Protein AF-A0A7S3KAA7-F1 (afdb_monomer)

Mean predicted aligned error: 9.68 Å

Radius of gyration: 16.8 Å; Cα contacts (8 Å, |Δi|>4): 146; chains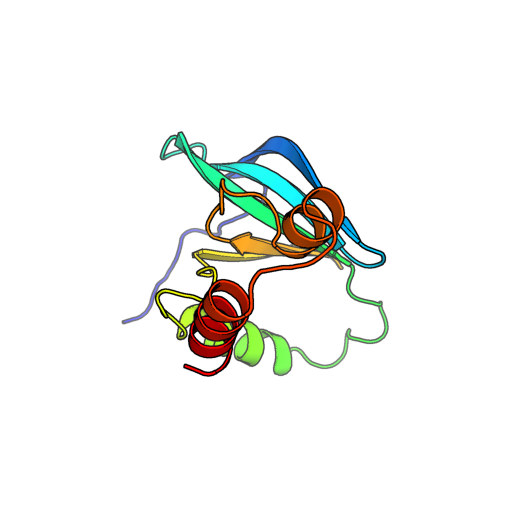: 1; bounding box: 40×35×44 Å

Foldseek 3Di:
DDPPDDPDDPVQKAFDAWDDDDPFWTWTWIAGNVPRDIWIKIKGFADPVPPPPPPVVVVVCVVQQPDDDPLDWHFDDWDDDDRIIITTTHDDPPRDPVVVCVVVVHDDPVVVVVVVVSVVD

Solvent-accessible surface area (backbone atoms only — not comparable to full-atom values): 7365 Å² total; per-residue (Å²): 136,86,80,84,65,76,89,72,52,72,89,49,44,48,80,75,46,80,76,46,75,59,98,64,34,41,29,26,37,25,28,30,70,93,73,69,48,69,28,28,36,38,41,31,67,56,64,81,86,65,78,80,55,77,65,57,58,56,50,56,56,53,54,46,65,66,53,81,49,101,80,47,81,37,51,78,49,74,44,72,56,95,58,34,41,39,38,34,28,56,59,74,88,86,71,56,70,66,64,49,34,64,74,62,75,50,70,59,68,70,57,48,52,52,55,50,48,58,73,75,108

Organism: Euplotes crassus (NCBI:txid5936)

Secondary structure (DSSP, 8-state):
---------GGGEEEEEEEEE-SSEEEEEEEETTT--EEEEEEEEPPGGGTT-HHHHHHHHHHHHH--BTTB--EEEEEEETTEEEEEE---TT--HHHHHHHHTS--HHHHHHHHHHHH-

pLDDT: mean 78.6, std 17.6, range [26.69, 97.25]

Nearest PDB structures (foldseek):
  5hu3-assembly1_A  TM=8.612E-01  e=1.112E-06  Drosophila melanogaster
  5h9b-assembly1_A  TM=8.208E-01  e=1.644E-06  Drosophila melanogaster
  7p1l-assembly2_B  TM=7.638E-01  e=2.873E-06  Homo sapiens
  8txy-assembly1_A  TM=7.482E-01  e=1.644E-06  Homo sapiens
  8txy-assembly2_B  TM=7.415E-01  e=2.298E-06  Homo sapiens

Structure (mmCIF, N/CA/C/O backbone):
data_AF-A0A7S3KAA7-F1
#
_entry.id   AF-A0A7S3KAA7-F1
#
loop_
_atom_site.group_PDB
_atom_site.id
_atom_site.type_symbol
_atom_site.label_atom_id
_atom_site.label_alt_id
_atom_site.label_comp_id
_atom_site.label_asym_id
_atom_site.label_entity_id
_atom_site.label_seq_id
_atom_site.pdbx_PDB_ins_code
_atom_site.Cartn_x
_atom_site.Cartn_y
_atom_site.Cartn_z
_atom_site.occupancy
_atom_site.B_iso_or_equiv
_atom_site.auth_seq_id
_atom_site.auth_comp_id
_atom_site.auth_asym_id
_atom_site.auth_atom_id
_atom_site.pdbx_PDB_model_num
ATOM 1 N N . MET A 1 1 ? 5.079 -24.676 -10.318 1.00 30.42 1 MET A N 1
ATOM 2 C CA . MET A 1 1 ? 4.330 -23.837 -11.277 1.00 30.42 1 MET A CA 1
ATOM 3 C C . MET A 1 1 ? 5.108 -22.556 -11.490 1.00 30.42 1 MET A C 1
ATOM 5 O O . MET A 1 1 ? 5.097 -21.682 -10.632 1.00 30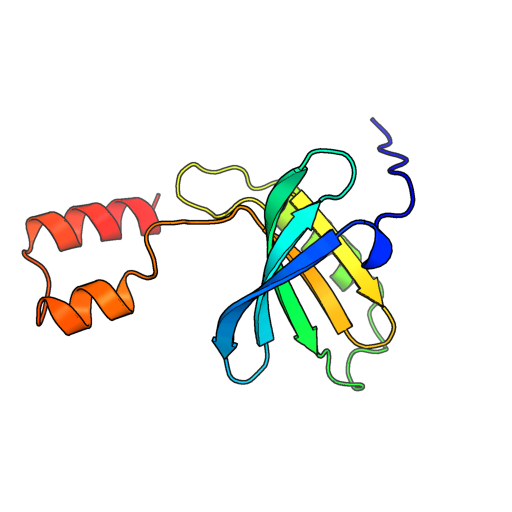.42 1 MET A O 1
ATOM 9 N N . SER A 1 2 ? 5.878 -22.521 -12.571 1.00 26.69 2 SER A N 1
ATOM 10 C CA . SER A 1 2 ? 6.723 -21.394 -12.953 1.00 26.69 2 SER A CA 1
ATOM 11 C C . SER A 1 2 ? 5.829 -20.263 -13.447 1.00 26.69 2 SER A C 1
ATOM 13 O O . SER A 1 2 ? 5.144 -20.414 -14.453 1.00 26.69 2 SER A O 1
ATOM 15 N N . ILE A 1 3 ? 5.772 -19.162 -12.700 1.00 41.78 3 ILE A N 1
ATOM 16 C CA . ILE A 1 3 ? 5.063 -17.958 -13.129 1.00 41.78 3 ILE A CA 1
ATOM 17 C C . ILE A 1 3 ? 6.065 -17.129 -13.931 1.00 41.78 3 ILE A C 1
ATOM 19 O O . ILE A 1 3 ? 6.738 -16.252 -13.387 1.00 41.78 3 ILE A O 1
ATOM 23 N N . ASP A 1 4 ? 6.177 -17.431 -15.223 1.00 37.94 4 ASP A N 1
ATOM 24 C CA . ASP A 1 4 ? 6.713 -16.494 -16.210 1.00 37.94 4 ASP A CA 1
ATOM 25 C C . ASP A 1 4 ? 5.706 -15.346 -16.352 1.00 37.94 4 ASP A C 1
ATOM 27 O O . ASP A 1 4 ? 4.859 -15.311 -17.241 1.00 37.94 4 ASP A O 1
ATOM 31 N N . ASN A 1 5 ? 5.732 -14.426 -15.387 1.00 50.09 5 ASN A N 1
ATOM 32 C CA . ASN A 1 5 ? 4.919 -13.221 -15.437 1.00 50.09 5 ASN A CA 1
ATOM 33 C C . ASN A 1 5 ? 5.500 -12.322 -16.545 1.00 50.09 5 ASN A C 1
ATOM 35 O O . ASN A 1 5 ? 6.715 -12.080 -16.520 1.00 50.09 5 ASN A O 1
ATOM 39 N N . PRO A 1 6 ? 4.702 -11.769 -17.479 1.00 53.56 6 PRO A N 1
ATOM 40 C CA . PRO A 1 6 ? 5.186 -10.692 -18.343 1.00 53.56 6 PRO A CA 1
ATOM 41 C C . PRO A 1 6 ? 5.847 -9.622 -17.464 1.00 53.56 6 PRO A C 1
ATOM 43 O O . PRO A 1 6 ? 5.353 -9.353 -16.367 1.00 53.56 6 PRO A O 1
ATOM 46 N N . LYS A 1 7 ? 6.995 -9.068 -17.893 1.00 72.31 7 LYS A N 1
ATOM 47 C CA . LYS A 1 7 ? 7.803 -8.103 -17.116 1.00 72.31 7 LYS A CA 1
ATOM 48 C C . LYS A 1 7 ? 6.932 -6.929 -16.634 1.00 72.31 7 LYS A C 1
ATOM 50 O O . LYS A 1 7 ? 6.806 -5.921 -17.324 1.00 72.31 7 LYS A O 1
ATOM 55 N N . ILE A 1 8 ? 6.339 -7.061 -15.447 1.00 83.50 8 ILE A N 1
ATOM 56 C CA . ILE A 1 8 ? 5.514 -6.026 -14.831 1.00 83.50 8 ILE A CA 1
ATOM 57 C C . ILE A 1 8 ? 6.417 -4.864 -14.423 1.00 83.50 8 ILE A C 1
ATOM 59 O O . ILE A 1 8 ? 7.501 -5.059 -13.868 1.00 83.50 8 ILE A O 1
ATOM 63 N N . SER A 1 9 ? 5.994 -3.651 -14.747 1.00 87.88 9 SER A N 1
ATOM 64 C CA . SER A 1 9 ? 6.768 -2.428 -14.562 1.00 87.88 9 SER A CA 1
ATOM 65 C C . SER A 1 9 ? 5.846 -1.252 -14.260 1.00 87.88 9 SER A C 1
ATOM 67 O O . SER A 1 9 ? 4.623 -1.374 -14.319 1.00 87.88 9 SER A O 1
ATOM 69 N N . LEU A 1 10 ? 6.430 -0.079 -14.005 1.00 89.75 10 LEU A N 1
ATOM 70 C CA . LEU A 1 10 ? 5.679 1.166 -13.826 1.00 89.75 10 LEU A CA 1
ATOM 71 C C . LEU A 1 10 ? 4.697 1.463 -14.964 1.00 89.75 10 LEU A C 1
ATOM 73 O O . LEU A 1 10 ? 3.640 2.024 -14.710 1.00 89.75 10 LEU A O 1
ATOM 77 N N . ARG A 1 11 ? 5.019 1.066 -16.200 1.00 92.50 11 ARG A N 1
ATOM 78 C CA . ARG A 1 11 ? 4.181 1.337 -17.379 1.00 92.50 11 ARG A CA 1
ATOM 79 C C . ARG A 1 11 ? 2.828 0.631 -17.333 1.00 92.50 11 ARG A C 1
ATOM 81 O O . ARG A 1 11 ? 1.922 1.026 -18.049 1.00 92.50 11 ARG A O 1
ATOM 88 N N . ASN A 1 12 ? 2.691 -0.404 -16.507 1.00 93.69 12 ASN A N 1
ATOM 89 C CA . ASN A 1 12 ? 1.434 -1.125 -16.340 1.00 93.69 12 ASN A CA 1
ATOM 90 C C . ASN A 1 12 ? 0.468 -0.428 -15.369 1.00 93.69 12 ASN A C 1
ATOM 92 O O . ASN A 1 12 ? -0.637 -0.929 -15.173 1.00 93.69 12 ASN A O 1
ATOM 96 N N . PHE A 1 13 ? 0.878 0.677 -14.734 1.00 95.56 13 PHE A N 1
ATOM 97 C CA . PHE A 1 13 ? 0.115 1.329 -13.676 1.00 95.56 13 PHE A CA 1
ATOM 98 C C . PHE A 1 13 ? -0.010 2.837 -13.904 1.00 95.56 13 PHE A C 1
ATOM 100 O O . PHE A 1 13 ? 0.983 3.567 -13.910 1.00 95.56 13 PHE A O 1
ATOM 107 N N . ARG A 1 14 ? -1.251 3.323 -13.972 1.00 97.25 14 ARG A N 1
ATOM 108 C CA . ARG A 1 14 ? -1.578 4.747 -13.988 1.00 97.25 14 ARG A CA 1
ATOM 109 C C . ARG A 1 14 ? -1.614 5.297 -12.576 1.00 97.25 14 ARG A C 1
ATOM 111 O O . ARG A 1 14 ? -2.387 4.839 -11.738 1.00 97.25 14 ARG A O 1
ATOM 118 N N . LYS A 1 15 ? -0.811 6.316 -12.296 1.00 96.19 15 LYS A N 1
ATOM 119 C CA . LYS A 1 15 ? -0.795 6.990 -10.994 1.00 96.19 15 LYS A CA 1
ATOM 120 C C . LYS A 1 15 ? -1.961 7.975 -10.884 1.00 96.19 15 LYS A C 1
ATOM 122 O O . LYS A 1 15 ? -2.068 8.866 -11.718 1.00 96.19 15 LYS A O 1
ATOM 127 N N . LYS A 1 16 ? -2.806 7.836 -9.856 1.00 96.06 16 LYS A N 1
ATOM 128 C CA . LYS A 1 16 ? -4.009 8.671 -9.659 1.00 96.06 16 LYS A CA 1
ATOM 129 C C . LYS A 1 16 ? -3.821 9.713 -8.563 1.00 96.06 16 LYS A C 1
ATOM 131 O O . LYS A 1 16 ? -4.046 10.891 -8.800 1.00 96.06 16 LYS A O 1
ATOM 136 N N . ALA A 1 17 ? -3.378 9.298 -7.377 1.00 95.31 17 ALA A N 1
ATOM 137 C CA . ALA A 1 17 ? -3.227 10.202 -6.236 1.00 95.31 17 ALA A CA 1
ATOM 138 C C . ALA A 1 17 ? -2.111 9.753 -5.287 1.00 95.31 17 ALA A C 1
ATOM 140 O O . ALA A 1 17 ? -1.745 8.580 -5.251 1.00 95.31 17 ALA A O 1
ATOM 141 N N . LYS A 1 18 ? -1.570 10.680 -4.491 1.00 94.69 18 LYS A N 1
ATOM 142 C CA . LYS A 1 18 ? -0.715 10.358 -3.338 1.00 94.69 18 LYS A CA 1
ATOM 143 C C . LYS A 1 18 ? -1.616 10.107 -2.130 1.00 94.69 18 LYS A C 1
ATOM 145 O O . LYS A 1 18 ? -2.391 10.986 -1.781 1.00 94.69 18 LYS A O 1
ATOM 150 N N . ILE A 1 19 ? -1.503 8.931 -1.514 1.00 92.19 19 ILE A N 1
ATOM 151 C CA . ILE A 1 19 ? -2.363 8.509 -0.390 1.00 92.19 19 ILE A CA 1
ATOM 152 C C . ILE A 1 19 ? -1.595 8.323 0.921 1.00 92.19 19 ILE A C 1
ATOM 154 O O . ILE A 1 19 ? -2.200 8.224 1.978 1.00 92.19 19 ILE A O 1
ATOM 158 N N . GLY A 1 20 ? -0.261 8.311 0.874 1.00 87.56 20 GLY A N 1
ATOM 159 C CA . GLY A 1 20 ? 0.559 8.260 2.078 1.00 87.56 20 GLY A CA 1
ATOM 160 C C . GLY A 1 20 ? 1.985 8.730 1.832 1.00 87.56 20 GLY A C 1
ATOM 161 O O . GLY A 1 20 ? 2.523 8.612 0.729 1.00 87.56 20 GLY A O 1
ATOM 162 N N . SER A 1 21 ? 2.625 9.259 2.868 1.00 88.38 21 SER A N 1
ATOM 163 C CA . SER A 1 21 ? 4.064 9.526 2.876 1.00 88.38 21 SER A CA 1
ATOM 164 C C . SER A 1 21 ? 4.650 9.252 4.245 1.00 88.38 21 SER A C 1
ATOM 166 O O . SER A 1 21 ? 4.118 9.723 5.242 1.00 88.38 21 SER A O 1
ATOM 168 N N . GLY A 1 22 ? 5.771 8.540 4.262 1.00 79.31 22 GLY A N 1
ATOM 169 C CA . GLY A 1 22 ? 6.658 8.424 5.410 1.00 79.31 22 GLY A CA 1
ATOM 170 C C . GLY A 1 22 ? 8.070 8.881 5.046 1.00 79.31 22 GLY A C 1
ATOM 171 O O . GLY A 1 22 ? 8.340 9.280 3.913 1.00 79.31 22 GLY A O 1
ATOM 172 N N . THR A 1 23 ? 8.992 8.773 5.997 1.00 77.25 23 THR A N 1
ATOM 173 C CA . THR A 1 23 ? 10.380 9.247 5.860 1.00 77.25 23 THR A CA 1
ATOM 174 C C . THR A 1 23 ? 11.141 8.575 4.712 1.00 77.25 23 THR A C 1
ATOM 176 O O . THR A 1 23 ? 11.931 9.209 4.022 1.00 77.25 23 THR A O 1
ATOM 179 N N . THR A 1 24 ? 10.893 7.284 4.482 1.00 78.00 24 THR A N 1
ATOM 180 C CA . THR A 1 24 ? 11.642 6.453 3.519 1.00 78.00 24 THR A CA 1
ATOM 181 C C . THR A 1 24 ? 10.788 5.938 2.362 1.00 78.00 24 THR A C 1
ATOM 183 O O . THR A 1 24 ? 11.302 5.290 1.445 1.00 78.00 24 THR A O 1
ATOM 186 N N . SER A 1 25 ? 9.479 6.205 2.391 1.00 85.62 25 SER A N 1
ATOM 187 C CA . SER A 1 25 ? 8.542 5.663 1.414 1.00 85.62 25 SER A CA 1
ATOM 188 C C . SER A 1 25 ? 7.394 6.612 1.104 1.00 85.62 25 SER A C 1
ATOM 190 O O . SER A 1 25 ? 6.971 7.410 1.936 1.00 85.62 25 SER A O 1
ATOM 192 N N . THR A 1 26 ? 6.874 6.529 -0.115 1.00 92.94 26 THR A N 1
ATOM 193 C CA . THR A 1 26 ? 5.658 7.239 -0.525 1.00 92.94 26 THR A CA 1
ATOM 194 C C . THR A 1 26 ? 4.675 6.248 -1.121 1.00 92.94 26 THR A C 1
ATOM 196 O O . THR A 1 26 ? 5.079 5.371 -1.879 1.00 92.94 26 THR A O 1
ATOM 199 N N . VAL A 1 27 ? 3.395 6.389 -0.784 1.00 93.88 27 VAL A N 1
ATOM 200 C CA . VAL A 1 27 ? 2.323 5.508 -1.245 1.00 93.88 27 VAL A CA 1
ATOM 201 C C . VAL A 1 27 ? 1.397 6.273 -2.181 1.00 93.88 27 VAL A C 1
ATOM 203 O O . VAL A 1 27 ? 0.944 7.379 -1.871 1.00 93.88 27 VAL A O 1
ATOM 206 N N . TYR A 1 28 ? 1.109 5.671 -3.330 1.00 95.75 28 TYR A N 1
ATOM 207 C CA . TYR A 1 28 ? 0.229 6.226 -4.349 1.00 95.75 28 TYR A CA 1
ATOM 208 C C . TYR A 1 28 ? -0.935 5.287 -4.641 1.00 95.75 28 TYR A C 1
ATOM 210 O O . TYR A 1 28 ? -0.741 4.082 -4.752 1.00 95.75 28 TYR A O 1
ATOM 218 N N . LEU A 1 29 ? -2.124 5.850 -4.830 1.00 96.00 29 LEU A N 1
ATOM 219 C CA . LEU A 1 29 ? -3.220 5.167 -5.499 1.00 96.00 29 LEU A CA 1
ATOM 220 C C . LEU A 1 29 ? -2.859 5.032 -6.977 1.00 96.00 29 LEU A C 1
ATOM 222 O O . LEU A 1 29 ? -2.590 6.036 -7.650 1.00 96.00 29 LEU A O 1
ATOM 226 N N . VAL A 1 30 ? -2.860 3.802 -7.473 1.00 97.25 30 VAL A N 1
ATOM 227 C CA . VAL A 1 30 ? -2.595 3.492 -8.877 1.00 97.25 30 VAL A CA 1
ATOM 228 C C . VAL A 1 30 ? -3.680 2.587 -9.436 1.00 97.25 30 VAL A C 1
ATOM 230 O O . VAL A 1 30 ? -4.305 1.838 -8.695 1.00 97.25 30 VAL A O 1
ATOM 233 N N . GLU A 1 31 ? -3.884 2.632 -10.741 1.00 96.88 31 GLU A N 1
ATOM 234 C CA . GLU A 1 31 ? -4.800 1.756 -11.465 1.00 96.88 31 GLU A CA 1
ATOM 235 C C . GLU A 1 31 ? -4.010 0.937 -12.477 1.00 96.88 31 GLU A C 1
ATOM 237 O O . GLU A 1 31 ? -3.166 1.481 -13.187 1.00 96.88 31 GLU A O 1
ATOM 242 N N . LYS A 1 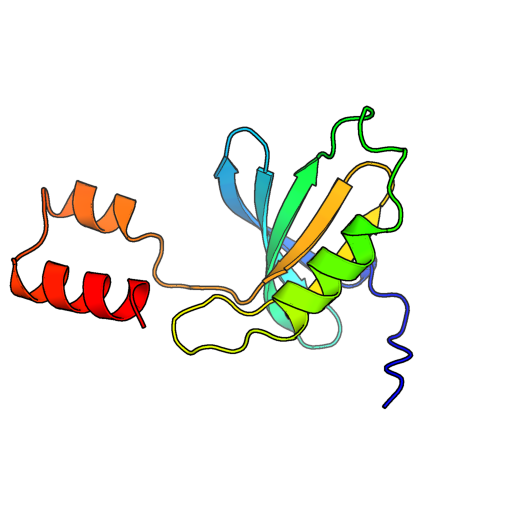32 ? -4.232 -0.375 -12.519 1.00 95.88 32 LYS A N 1
ATOM 243 C CA . LYS A 1 32 ? -3.551 -1.250 -13.471 1.00 95.88 32 LYS A CA 1
ATOM 244 C C . LYS A 1 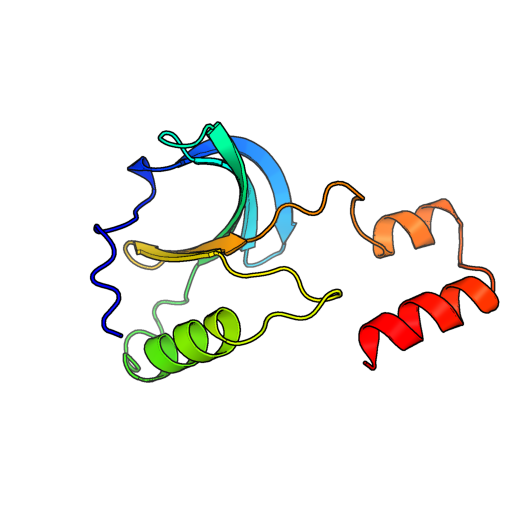32 ? -4.243 -1.152 -14.833 1.00 95.88 32 LYS A C 1
ATOM 246 O O . LYS A 1 32 ? -5.425 -1.464 -14.934 1.00 95.88 32 LYS A O 1
ATOM 251 N N . GLU A 1 33 ? -3.507 -0.732 -15.858 1.00 95.00 33 GLU A N 1
ATOM 252 C CA . GLU A 1 33 ? -4.060 -0.297 -17.157 1.00 95.00 33 GLU A CA 1
ATOM 253 C C . GLU A 1 33 ? -4.904 -1.369 -17.866 1.00 95.00 33 GLU A C 1
ATOM 255 O O . GLU A 1 33 ? -5.919 -1.059 -18.475 1.00 95.00 33 GLU A O 1
ATOM 260 N N . ASP A 1 34 ? -4.520 -2.641 -17.767 1.00 93.38 34 ASP A N 1
ATOM 261 C CA . ASP A 1 34 ? -5.191 -3.748 -18.463 1.00 93.38 34 ASP A CA 1
ATOM 262 C C . ASP A 1 34 ? -6.465 -4.261 -17.769 1.00 93.38 34 ASP A C 1
ATOM 264 O O . ASP A 1 34 ? -7.288 -4.917 -18.396 1.00 93.38 34 ASP A O 1
ATOM 268 N N . THR A 1 35 ? -6.623 -3.995 -16.471 1.00 93.88 35 THR A N 1
ATOM 269 C CA . THR A 1 35 ? -7.719 -4.534 -15.644 1.00 93.88 35 THR A CA 1
ATOM 270 C C . THR A 1 35 ? -8.598 -3.442 -15.048 1.00 93.88 35 THR A C 1
ATOM 272 O O . THR A 1 35 ? -9.648 -3.752 -14.494 1.00 93.88 35 THR A O 1
ATOM 275 N N . GLY A 1 36 ? -8.161 -2.180 -15.077 1.00 94.25 36 GLY A N 1
ATOM 276 C CA . GLY A 1 36 ? -8.829 -1.063 -14.403 1.00 94.25 36 GLY A CA 1
ATOM 277 C C . GLY A 1 36 ? -8.842 -1.174 -12.872 1.00 94.25 36 GLY A C 1
ATOM 278 O O . GLY A 1 36 ? -9.486 -0.374 -12.193 1.00 94.25 36 GLY A O 1
ATOM 279 N N . LYS A 1 37 ? -8.152 -2.166 -12.289 1.00 95.06 37 LYS A N 1
ATOM 280 C CA . LYS A 1 37 ? -8.175 -2.409 -10.843 1.00 95.06 37 LYS A CA 1
ATOM 281 C C . LYS A 1 37 ? -7.269 -1.419 -10.112 1.00 95.06 37 LYS A C 1
ATOM 283 O O . LYS A 1 37 ? -6.113 -1.225 -10.491 1.00 95.06 37 LYS A O 1
ATOM 288 N N . ASN A 1 38 ? -7.793 -0.823 -9.041 1.00 96.31 38 ASN A N 1
ATOM 289 C CA . ASN A 1 38 ? -7.043 0.084 -8.175 1.00 96.31 38 ASN A CA 1
ATOM 290 C C . ASN A 1 38 ? -6.180 -0.684 -7.155 1.00 96.31 38 ASN A C 1
ATOM 292 O O . ASN A 1 38 ? -6.600 -1.707 -6.613 1.00 96.31 38 ASN A O 1
ATOM 296 N N . TYR A 1 39 ? -4.996 -0.146 -6.867 1.00 95.31 39 TYR A N 1
ATOM 297 C CA . TYR A 1 39 ? -3.998 -0.676 -5.937 1.00 95.31 39 TYR A CA 1
ATOM 298 C C . TYR A 1 39 ? -3.294 0.452 -5.173 1.00 95.31 39 TYR A C 1
ATOM 300 O O . TYR A 1 39 ? -3.309 1.614 -5.591 1.00 95.31 39 TYR A O 1
ATOM 308 N N . ALA A 1 40 ? -2.602 0.095 -4.090 1.00 94.94 40 ALA A N 1
ATOM 309 C CA . ALA A 1 40 ? -1.647 0.966 -3.416 1.00 94.94 40 ALA A CA 1
ATOM 310 C C . ALA A 1 40 ? -0.216 0.645 -3.885 1.00 94.94 40 ALA A C 1
ATOM 312 O O . ALA A 1 40 ? 0.304 -0.443 -3.657 1.00 94.94 40 ALA A O 1
ATOM 313 N N . MET A 1 41 ? 0.451 1.599 -4.533 1.00 94.81 41 MET A N 1
ATOM 314 C CA . MET A 1 41 ? 1.858 1.498 -4.919 1.00 94.81 41 MET A CA 1
ATOM 315 C C . MET A 1 41 ? 2.738 2.155 -3.858 1.00 94.81 41 MET A C 1
ATOM 317 O O . MET A 1 41 ? 2.808 3.385 -3.779 1.00 94.81 41 MET A O 1
ATOM 321 N N . LYS A 1 42 ? 3.452 1.346 -3.075 1.00 92.81 42 LYS A N 1
ATOM 322 C CA . LYS A 1 42 ? 4.475 1.820 -2.139 1.00 92.81 42 LYS A CA 1
ATOM 323 C C . LYS A 1 42 ? 5.823 1.906 -2.852 1.00 92.81 42 LYS A C 1
ATOM 325 O O . LYS A 1 42 ? 6.335 0.913 -3.361 1.00 92.81 42 LYS A O 1
ATOM 330 N N . VAL A 1 43 ? 6.385 3.109 -2.876 1.00 92.31 43 VAL A N 1
ATOM 331 C CA . VAL A 1 43 ? 7.654 3.455 -3.522 1.00 92.31 43 VAL A CA 1
ATOM 332 C C . VAL A 1 43 ? 8.698 3.683 -2.436 1.00 92.31 43 VAL A C 1
ATOM 334 O O . VAL A 1 43 ? 8.549 4.602 -1.629 1.00 92.31 43 VAL A O 1
ATOM 337 N N . MET A 1 44 ? 9.742 2.856 -2.401 1.00 87.00 44 MET A N 1
ATOM 338 C CA . MET A 1 44 ? 10.776 2.871 -1.360 1.00 87.00 44 MET A CA 1
ATOM 339 C C . MET A 1 44 ? 12.156 3.036 -1.992 1.00 87.00 44 MET A C 1
ATOM 341 O O . MET A 1 44 ? 12.517 2.291 -2.902 1.00 87.00 44 MET A O 1
ATOM 345 N N . ARG A 1 45 ? 12.948 3.998 -1.512 1.00 82.31 45 ARG A N 1
ATOM 346 C CA . ARG A 1 45 ? 14.341 4.155 -1.959 1.00 82.31 45 ARG A CA 1
ATOM 347 C C . ARG A 1 45 ? 15.228 3.199 -1.164 1.00 82.31 45 ARG A C 1
ATOM 349 O O . ARG A 1 45 ? 15.257 3.281 0.062 1.00 82.31 45 ARG A O 1
ATOM 356 N N . ARG A 1 46 ? 15.977 2.323 -1.837 1.00 71.44 46 ARG A N 1
ATOM 357 C CA . ARG A 1 46 ? 17.070 1.579 -1.197 1.00 71.44 46 ARG A CA 1
ATOM 358 C C . ARG A 1 46 ? 18.314 2.463 -1.137 1.00 71.44 46 ARG A C 1
ATOM 360 O O . ARG A 1 46 ? 18.670 3.129 -2.106 1.00 71.44 46 ARG A O 1
ATOM 367 N N . SER A 1 47 ? 18.990 2.452 0.009 1.00 59.31 47 SER A N 1
ATOM 368 C CA . SER A 1 47 ? 20.314 3.063 0.149 1.00 59.31 47 SER A CA 1
ATOM 369 C C . SER A 1 47 ? 21.321 2.344 -0.759 1.00 59.31 47 SER A C 1
ATOM 371 O O . SER A 1 47 ? 21.320 1.114 -0.837 1.00 59.31 47 SER A O 1
ATOM 373 N N . MET A 1 48 ? 22.217 3.100 -1.408 1.00 55.19 48 MET A N 1
ATOM 374 C CA . MET A 1 48 ? 23.289 2.571 -2.271 1.00 55.19 48 MET A CA 1
ATOM 375 C C . MET A 1 48 ? 24.191 1.537 -1.573 1.00 55.19 48 MET A C 1
ATOM 377 O O . MET A 1 48 ? 24.842 0.743 -2.250 1.00 55.19 48 MET A O 1
ATOM 381 N N . LYS A 1 49 ? 24.201 1.506 -0.232 1.00 50.91 49 LYS A N 1
ATOM 382 C CA . LYS A 1 49 ? 24.959 0.536 0.574 1.00 50.91 49 LYS A CA 1
ATOM 383 C C . LYS A 1 49 ? 24.461 -0.913 0.432 1.00 50.91 49 LYS A C 1
ATOM 385 O O . LYS A 1 49 ? 25.220 -1.826 0.719 1.00 50.91 49 LYS A O 1
ATOM 390 N N . TYR A 1 50 ? 23.244 -1.136 -0.073 1.00 50.66 50 TYR A N 1
ATOM 391 C CA . TYR A 1 50 ? 22.648 -2.471 -0.250 1.00 50.66 50 TYR A CA 1
ATOM 392 C C . TYR A 1 50 ? 22.880 -3.084 -1.644 1.00 50.66 50 TYR A C 1
ATOM 394 O O . TYR A 1 50 ? 22.135 -3.963 -2.070 1.00 50.66 50 TYR A O 1
ATOM 402 N N . LYS A 1 51 ? 23.904 -2.632 -2.385 1.00 47.75 51 LYS A N 1
ATOM 403 C CA . LYS A 1 51 ? 24.271 -3.208 -3.694 1.00 47.75 51 LYS A CA 1
ATOM 404 C C . LYS A 1 51 ? 24.793 -4.654 -3.626 1.00 47.75 51 LYS A C 1
ATOM 406 O O . LYS A 1 51 ? 24.970 -5.249 -4.683 1.00 47.75 51 LYS A O 1
ATOM 411 N N . LYS A 1 52 ? 25.068 -5.207 -2.436 1.00 43.62 52 LYS A N 1
ATOM 412 C CA . LYS A 1 52 ? 25.814 -6.469 -2.309 1.00 43.62 52 LYS A CA 1
ATOM 413 C C . LYS A 1 52 ? 24.974 -7.748 -2.214 1.00 43.62 52 LYS A C 1
ATOM 415 O O . LYS A 1 52 ? 25.483 -8.781 -2.624 1.00 43.62 52 LYS A O 1
ATOM 420 N N . ASP A 1 53 ? 23.698 -7.691 -1.834 1.00 44.75 53 ASP A N 1
ATOM 421 C CA . ASP A 1 53 ? 22.914 -8.916 -1.614 1.00 44.75 53 ASP A CA 1
ATOM 422 C C . ASP A 1 53 ? 21.717 -9.023 -2.561 1.00 44.75 53 ASP A C 1
ATOM 424 O O . ASP A 1 53 ? 20.575 -8.666 -2.269 1.00 44.75 53 ASP A O 1
ATOM 428 N N . THR A 1 54 ? 21.984 -9.585 -3.739 1.00 49.81 54 THR A N 1
ATOM 429 C CA . THR A 1 54 ? 20.948 -10.128 -4.636 1.00 49.81 54 THR A CA 1
ATOM 430 C C . THR A 1 54 ? 20.186 -11.302 -4.001 1.00 49.81 54 THR A C 1
ATOM 432 O O . THR A 1 54 ? 19.134 -11.699 -4.509 1.00 49.81 54 THR A O 1
ATOM 435 N N . HIS A 1 55 ? 20.686 -11.837 -2.882 1.00 45.72 55 HIS A N 1
ATOM 436 C CA . HIS A 1 55 ? 20.100 -12.948 -2.141 1.00 45.72 55 HIS A CA 1
ATOM 437 C C . HIS A 1 55 ? 18.847 -12.536 -1.343 1.00 45.72 55 HIS A C 1
ATOM 439 O O . HIS A 1 55 ? 17.815 -13.198 -1.449 1.00 45.72 55 HIS A O 1
ATOM 445 N N . ASP A 1 56 ? 18.863 -11.376 -0.676 1.00 49.72 56 ASP A N 1
ATOM 446 C CA . ASP A 1 56 ? 17.753 -10.916 0.180 1.00 49.72 56 ASP A CA 1
ATOM 447 C C . ASP A 1 56 ? 16.477 -10.550 -0.595 1.00 49.72 56 ASP A C 1
ATOM 449 O O . ASP A 1 56 ? 15.359 -10.686 -0.098 1.00 49.72 56 ASP A O 1
ATOM 453 N N . ILE A 1 57 ? 16.619 -10.113 -1.850 1.00 49.12 57 ILE A N 1
ATOM 454 C CA . ILE A 1 57 ? 15.494 -9.657 -2.689 1.00 49.12 57 ILE A CA 1
ATOM 455 C C . ILE A 1 57 ? 14.583 -10.825 -3.084 1.00 49.12 57 ILE A C 1
ATOM 457 O O . ILE A 1 57 ? 13.365 -10.660 -3.207 1.00 49.12 57 ILE A O 1
ATOM 461 N N . LYS A 1 58 ? 15.158 -12.017 -3.283 1.00 50.78 58 LYS A N 1
ATOM 462 C CA . LYS A 1 58 ? 14.372 -13.231 -3.526 1.00 50.78 58 LYS A CA 1
ATOM 463 C C . LYS A 1 58 ? 13.601 -13.615 -2.268 1.00 50.78 58 LYS A C 1
ATOM 465 O O . LYS A 1 58 ? 12.429 -13.950 -2.383 1.00 50.78 58 LYS A O 1
ATOM 470 N N . SER A 1 59 ? 14.210 -13.483 -1.094 1.00 45.69 59 SER A N 1
ATOM 471 C CA . SER A 1 59 ? 13.577 -13.783 0.192 1.00 45.69 59 SER A CA 1
ATOM 472 C C . SER A 1 59 ? 12.392 -12.856 0.478 1.00 45.69 59 SER A C 1
ATOM 474 O O . SER A 1 59 ? 11.304 -13.347 0.749 1.00 45.69 59 SER A O 1
ATOM 476 N N . GLU A 1 60 ? 12.530 -11.538 0.307 1.00 48.53 60 GLU A N 1
ATOM 477 C CA . GLU A 1 60 ? 11.440 -10.576 0.559 1.00 48.53 60 GLU A CA 1
ATOM 478 C C . GLU A 1 60 ? 10.264 -10.748 -0.432 1.00 48.53 60 GLU A C 1
ATOM 480 O O . GLU A 1 60 ? 9.098 -10.754 -0.026 1.00 48.53 60 GLU A O 1
ATOM 485 N N . ARG A 1 61 ? 10.556 -11.006 -1.722 1.00 51.94 61 ARG A N 1
ATOM 486 C CA . ARG A 1 61 ? 9.543 -11.377 -2.737 1.00 51.94 61 ARG A CA 1
ATOM 487 C C . ARG A 1 61 ? 8.834 -12.695 -2.410 1.00 51.94 61 ARG A C 1
ATOM 489 O O . ARG A 1 61 ? 7.642 -12.823 -2.678 1.00 51.94 61 ARG A O 1
ATOM 496 N N . VAL A 1 62 ? 9.557 -13.673 -1.865 1.00 51.28 62 VAL A N 1
ATOM 497 C CA . VAL A 1 62 ? 9.018 -14.992 -1.498 1.00 51.28 62 VAL A CA 1
ATOM 498 C C . VAL A 1 62 ? 8.193 -14.926 -0.212 1.00 51.28 62 VAL A C 1
ATOM 500 O O . VAL A 1 62 ? 7.176 -15.609 -0.130 1.00 51.28 62 VAL A O 1
ATOM 503 N N . ILE A 1 63 ? 8.585 -14.102 0.763 1.00 52.00 63 ILE A N 1
ATOM 504 C CA . ILE A 1 63 ? 7.894 -13.965 2.052 1.00 52.00 63 ILE A CA 1
ATOM 505 C C . ILE A 1 63 ? 6.554 -13.243 1.868 1.00 52.00 63 ILE A C 1
ATOM 507 O O . ILE A 1 63 ? 5.514 -13.786 2.236 1.00 52.00 63 ILE A O 1
ATOM 511 N N . LEU A 1 64 ? 6.540 -12.071 1.223 1.00 53.56 64 LEU A N 1
ATOM 512 C CA . LEU A 1 64 ? 5.300 -11.305 1.033 1.00 53.56 64 LEU A CA 1
ATOM 513 C C . LEU A 1 64 ? 4.363 -11.920 -0.017 1.00 53.56 64 LEU A C 1
ATOM 515 O O . LEU A 1 64 ? 3.154 -11.740 0.064 1.00 53.56 64 LEU A O 1
ATOM 519 N N . GLY A 1 65 ? 4.895 -12.667 -0.990 1.00 56.69 65 GLY A N 1
ATOM 520 C CA . GLY A 1 65 ? 4.075 -13.364 -1.987 1.00 56.69 65 GLY A CA 1
ATOM 521 C C . GLY A 1 65 ? 3.346 -14.604 -1.450 1.00 56.69 65 GLY A C 1
ATOM 522 O O . GLY A 1 65 ? 2.401 -15.070 -2.087 1.00 56.69 65 GLY A O 1
ATOM 523 N N . LYS A 1 66 ? 3.779 -15.151 -0.304 1.00 55.94 66 LYS A N 1
ATOM 524 C CA . LYS A 1 66 ? 3.215 -16.370 0.304 1.00 55.94 66 LYS A CA 1
ATOM 525 C C . LYS A 1 66 ? 2.271 -16.101 1.477 1.00 55.94 66 LYS A C 1
ATOM 527 O O . LYS A 1 66 ? 1.511 -16.997 1.831 1.00 55.94 66 LYS A O 1
ATOM 532 N N . MET A 1 67 ? 2.291 -14.902 2.060 1.00 60.97 67 MET A N 1
ATOM 533 C CA . MET A 1 67 ? 1.376 -14.539 3.142 1.00 60.97 67 MET A CA 1
ATOM 534 C C . MET A 1 67 ? 0.069 -13.984 2.577 1.00 60.97 67 MET A C 1
ATOM 536 O O . MET A 1 67 ? 0.008 -12.849 2.112 1.00 60.97 67 MET A O 1
ATOM 540 N N . ARG A 1 68 ? -0.981 -14.807 2.615 1.00 63.09 68 ARG A N 1
ATOM 541 C CA . ARG A 1 68 ? -2.370 -14.370 2.444 1.00 63.09 68 ARG A CA 1
ATOM 542 C C . ARG A 1 68 ? -3.081 -14.591 3.766 1.00 63.09 68 ARG A C 1
ATOM 544 O O . ARG A 1 68 ? -3.319 -15.735 4.139 1.00 63.09 68 ARG A O 1
ATOM 551 N N . TYR A 1 69 ? -3.389 -13.505 4.457 1.00 73.44 69 TYR A N 1
ATOM 552 C CA . TYR A 1 69 ? -4.117 -13.538 5.717 1.00 73.44 69 TYR A CA 1
ATOM 553 C C . TYR A 1 69 ? -5.153 -12.411 5.719 1.00 73.44 69 TYR A C 1
ATOM 555 O O . TYR A 1 69 ? -4.835 -11.339 5.204 1.00 73.44 69 TYR A O 1
ATOM 563 N N . PRO A 1 70 ? -6.373 -12.620 6.251 1.00 73.81 70 PRO A N 1
ATOM 564 C CA . PRO A 1 70 ? -7.463 -11.643 6.169 1.00 73.81 70 PRO A CA 1
ATOM 565 C C . PRO A 1 70 ? -7.115 -10.255 6.728 1.00 73.81 70 PRO A C 1
ATOM 567 O O . PRO A 1 70 ? -7.675 -9.269 6.261 1.00 73.81 70 PRO A O 1
ATOM 570 N N . PHE A 1 71 ? -6.165 -10.165 7.663 1.00 77.00 71 PHE A N 1
ATOM 571 C CA . PHE A 1 71 ? -5.769 -8.908 8.313 1.00 77.00 71 PHE A CA 1
ATOM 572 C C . PHE A 1 71 ? -4.431 -8.337 7.814 1.00 77.00 71 PHE A C 1
ATOM 574 O O . PHE A 1 71 ? -3.940 -7.336 8.334 1.00 77.00 71 PHE A O 1
ATOM 581 N N . VAL A 1 72 ? -3.831 -8.943 6.782 1.00 78.69 72 VAL A N 1
ATOM 582 C CA . VAL A 1 72 ? -2.555 -8.500 6.203 1.00 78.69 72 VAL A CA 1
ATOM 583 C C . VAL A 1 72 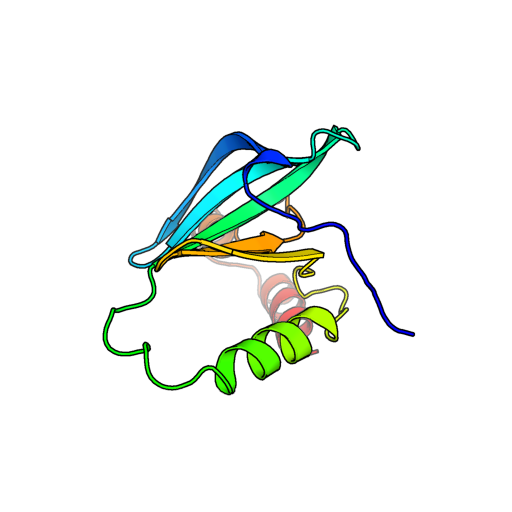? -2.770 -8.065 4.759 1.00 78.69 72 VAL A C 1
ATOM 585 O O . VAL A 1 72 ? -3.192 -8.852 3.914 1.00 78.69 72 VAL A O 1
ATOM 588 N N . VAL A 1 73 ? -2.423 -6.810 4.456 1.00 83.06 73 VAL A N 1
ATOM 589 C CA . VAL A 1 73 ? -2.494 -6.274 3.088 1.00 83.06 73 VAL A CA 1
ATOM 590 C C . VAL A 1 73 ? -1.685 -7.137 2.121 1.00 83.06 73 VAL A C 1
ATOM 592 O O . VAL A 1 73 ? -0.468 -7.294 2.254 1.00 83.06 73 VAL A O 1
ATOM 595 N N . SER A 1 74 ? -2.367 -7.686 1.117 1.00 83.94 74 SER A N 1
ATOM 596 C CA . SER A 1 74 ? -1.755 -8.638 0.193 1.00 83.94 74 SER A CA 1
ATOM 597 C C . SER A 1 74 ? -0.814 -7.949 -0.801 1.00 83.94 74 SER A C 1
ATOM 599 O O . SER A 1 74 ? -1.165 -6.943 -1.427 1.00 83.94 74 SER A O 1
ATOM 601 N N . LEU A 1 75 ? 0.376 -8.525 -1.009 1.00 86.00 75 LEU A N 1
ATOM 602 C CA . LEU A 1 75 ? 1.285 -8.124 -2.085 1.00 86.00 75 LEU A CA 1
ATOM 603 C C . LEU A 1 75 ? 0.870 -8.796 -3.400 1.00 86.00 75 LEU A C 1
ATOM 605 O O . LEU A 1 75 ? 0.963 -10.012 -3.547 1.00 86.00 75 LEU A O 1
ATOM 609 N N . HIS A 1 76 ? 0.466 -7.997 -4.386 1.00 86.38 76 HIS A N 1
ATOM 610 C CA . HIS A 1 76 ? 0.104 -8.493 -5.716 1.00 86.38 76 HIS A CA 1
ATOM 611 C C . HIS A 1 76 ? 1.298 -8.550 -6.666 1.00 86.38 76 HIS A C 1
ATOM 613 O O . HIS A 1 76 ? 1.474 -9.527 -7.391 1.00 86.38 76 HIS A O 1
ATOM 619 N N . TYR A 1 77 ? 2.116 -7.496 -6.677 1.00 85.94 77 TYR A N 1
ATOM 620 C CA . TYR A 1 77 ? 3.277 -7.398 -7.558 1.00 85.94 77 TYR A CA 1
ATOM 621 C C . TYR A 1 77 ? 4.416 -6.674 -6.850 1.00 85.94 77 TYR A C 1
ATOM 623 O O . TYR A 1 77 ? 4.192 -5.746 -6.081 1.00 85.94 77 TYR A O 1
ATOM 631 N N . ALA A 1 78 ? 5.652 -7.049 -7.159 1.00 83.94 78 ALA A N 1
ATOM 632 C CA . ALA A 1 78 ? 6.832 -6.327 -6.704 1.00 83.94 78 ALA A CA 1
ATOM 633 C C . ALA A 1 78 ? 7.838 -6.232 -7.841 1.00 83.94 78 ALA A C 1
ATOM 635 O O . ALA A 1 78 ? 8.163 -7.242 -8.471 1.00 83.94 78 ALA A O 1
ATOM 636 N N . PHE A 1 79 ? 8.369 -5.043 -8.089 1.00 84.50 79 PHE A N 1
ATOM 637 C CA . PHE A 1 79 ? 9.408 -4.820 -9.088 1.00 84.50 79 PHE A CA 1
ATOM 638 C C . PHE A 1 79 ? 10.347 -3.701 -8.650 1.00 84.50 79 PHE A C 1
ATOM 640 O O . PHE A 1 79 ? 10.033 -2.900 -7.773 1.00 84.50 79 PHE A O 1
ATOM 647 N N . GLN A 1 80 ? 11.531 -3.678 -9.247 1.00 80.69 80 GLN A N 1
ATOM 648 C CA . GLN A 1 80 ? 12.565 -2.700 -8.950 1.00 80.69 80 GLN A CA 1
ATOM 649 C C . GLN A 1 80 ? 12.961 -1.994 -10.240 1.00 80.69 80 GLN A C 1
ATOM 651 O O . GLN A 1 80 ? 13.054 -2.625 -11.294 1.00 80.69 80 GLN A O 1
ATOM 656 N N . GLN A 1 81 ? 13.220 -0.698 -10.125 1.00 79.62 81 GLN A N 1
ATOM 657 C CA . GLN A 1 81 ? 13.865 0.093 -11.159 1.00 79.62 81 GLN A CA 1
ATOM 658 C C . GLN A 1 81 ? 14.949 0.939 -10.491 1.00 79.62 81 GLN A C 1
ATOM 660 O O . GLN A 1 81 ? 14.683 1.638 -9.512 1.00 79.62 81 GLN A O 1
ATOM 665 N N . ASP A 1 82 ? 16.184 0.816 -10.977 1.00 83.44 82 ASP A N 1
ATOM 666 C CA . ASP A 1 82 ? 17.373 1.444 -10.394 1.00 83.44 82 ASP A CA 1
ATOM 667 C C . ASP A 1 82 ? 17.514 1.144 -8.887 1.00 83.44 82 ASP A C 1
ATOM 669 O O . ASP A 1 82 ? 17.640 -0.015 -8.483 1.00 83.44 82 ASP A O 1
ATOM 673 N N . TYR A 1 83 ? 17.462 2.177 -8.042 1.00 80.88 83 TYR A N 1
ATOM 674 C CA . TYR A 1 83 ? 17.555 2.093 -6.578 1.00 80.88 83 TYR A CA 1
ATOM 675 C C . TYR A 1 83 ? 16.191 2.184 -5.880 1.00 80.88 83 TYR A C 1
ATOM 677 O O . TYR A 1 83 ? 16.121 2.469 -4.682 1.00 80.88 83 TYR A O 1
ATOM 685 N N . ILE A 1 84 ? 15.096 1.987 -6.618 1.00 83.25 84 ILE A N 1
ATOM 686 C CA . ILE A 1 84 ? 13.732 2.159 -6.119 1.00 83.25 84 ILE A CA 1
ATOM 687 C C . ILE A 1 84 ? 12.979 0.832 -6.195 1.00 83.25 84 ILE A C 1
ATOM 689 O O . ILE A 1 84 ? 12.865 0.218 -7.257 1.00 83.25 84 ILE A O 1
ATOM 693 N N . LEU A 1 85 ? 12.444 0.408 -5.053 1.00 84.81 85 LEU A N 1
ATOM 694 C CA . LEU A 1 85 ? 11.553 -0.738 -4.933 1.00 84.81 85 LEU A CA 1
ATOM 695 C C . LEU A 1 85 ? 10.098 -0.267 -5.012 1.00 84.81 85 LEU A C 1
ATOM 697 O O . LEU A 1 85 ? 9.702 0.680 -4.327 1.00 84.81 85 LEU A O 1
ATOM 701 N N . TYR A 1 86 ? 9.311 -0.958 -5.830 1.00 88.38 86 TYR A N 1
ATOM 702 C CA . TYR A 1 86 ? 7.888 -0.726 -6.023 1.00 88.38 86 TYR A CA 1
ATOM 703 C C . TYR A 1 86 ? 7.120 -1.961 -5.567 1.00 88.38 86 TYR A C 1
ATOM 705 O O . TYR A 1 86 ? 7.293 -3.051 -6.117 1.00 88.38 86 TYR A O 1
ATOM 713 N N . LEU A 1 87 ? 6.264 -1.778 -4.567 1.00 88.56 87 LEU A N 1
ATOM 714 C CA . LEU A 1 87 ? 5.365 -2.807 -4.056 1.00 88.56 87 LEU A CA 1
ATOM 715 C C . LEU A 1 87 ? 3.934 -2.425 -4.422 1.00 88.56 87 LEU A C 1
ATOM 717 O O . LEU A 1 87 ? 3.480 -1.335 -4.074 1.00 88.56 87 LEU A O 1
ATOM 721 N N . ILE A 1 88 ? 3.243 -3.309 -5.134 1.00 91.56 88 ILE A N 1
ATOM 722 C CA . ILE A 1 88 ? 1.835 -3.166 -5.495 1.00 91.56 88 ILE A CA 1
ATOM 723 C C . ILE A 1 88 ? 1.023 -3.982 -4.504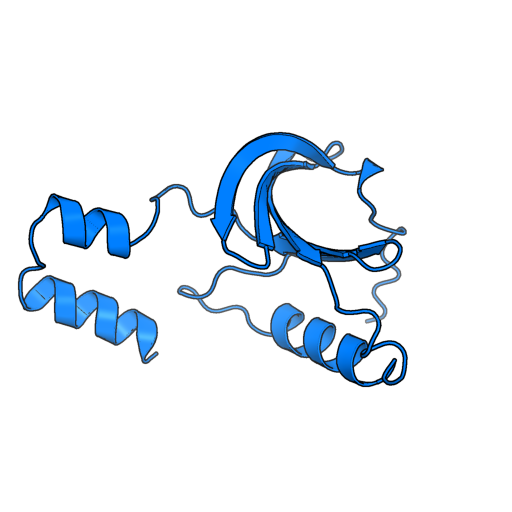 1.00 91.56 88 ILE A C 1
ATOM 725 O O . ILE A 1 88 ? 1.004 -5.213 -4.554 1.00 91.56 88 ILE A O 1
ATOM 729 N N . LEU A 1 89 ? 0.391 -3.266 -3.591 1.00 91.12 89 LEU A N 1
ATOM 730 C CA . LEU A 1 89 ? -0.375 -3.797 -2.482 1.00 91.12 89 LEU A CA 1
ATOM 731 C C . LEU A 1 89 ? -1.866 -3.653 -2.772 1.00 91.12 89 LEU A C 1
ATOM 733 O O . LEU A 1 89 ? -2.296 -2.781 -3.536 1.00 91.12 89 LEU A O 1
ATOM 737 N N . GLU A 1 90 ? -2.653 -4.502 -2.130 1.00 90.25 90 GLU A N 1
ATOM 738 C CA . GLU A 1 90 ? -4.084 -4.285 -1.983 1.00 90.25 90 GLU A CA 1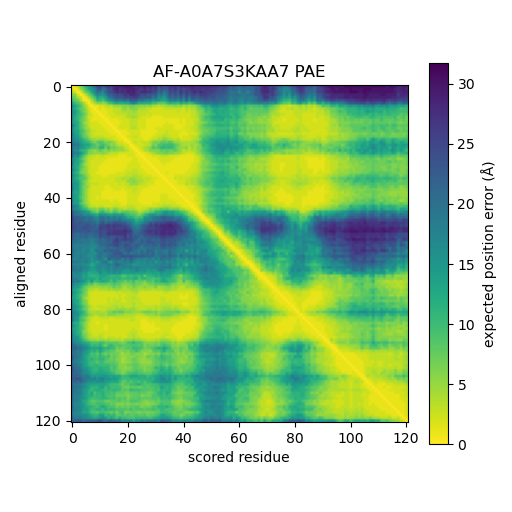
ATOM 739 C C . GLU A 1 90 ? -4.379 -2.878 -1.433 1.00 90.25 90 GLU A C 1
ATOM 741 O O . GLU A 1 90 ? -3.659 -2.354 -0.578 1.00 90.25 90 GLU A O 1
ATOM 746 N N . LEU A 1 91 ? -5.423 -2.239 -1.963 1.00 90.56 91 LEU A N 1
ATOM 747 C CA . LEU A 1 91 ? -5.852 -0.918 -1.520 1.00 90.56 91 LEU A CA 1
ATOM 748 C C . LEU A 1 91 ? -6.841 -1.047 -0.354 1.00 90.56 91 LEU A C 1
ATOM 750 O O . LEU A 1 91 ? -7.984 -1.447 -0.557 1.00 90.56 91 LEU A O 1
ATOM 754 N N . ALA A 1 92 ? -6.425 -0.637 0.843 1.00 87.31 92 ALA A N 1
ATOM 755 C CA . ALA A 1 92 ? -7.308 -0.517 2.001 1.00 87.31 92 ALA A CA 1
ATOM 756 C C . ALA A 1 92 ? -8.016 0.852 2.005 1.00 87.31 92 ALA A C 1
ATOM 758 O O . ALA A 1 92 ? -7.394 1.885 2.252 1.00 87.31 92 ALA A O 1
ATOM 759 N N . ASN A 1 93 ? -9.325 0.872 1.732 1.00 80.81 93 ASN A N 1
ATOM 760 C CA . ASN A 1 93 ? -10.105 2.114 1.591 1.00 80.81 93 ASN A CA 1
ATOM 761 C C . ASN A 1 93 ? -10.500 2.781 2.929 1.00 80.81 93 ASN A C 1
ATOM 763 O O . ASN A 1 93 ? -11.014 3.895 2.916 1.00 80.81 93 ASN A O 1
ATOM 767 N N . GLY A 1 94 ? -10.274 2.124 4.073 1.00 80.81 94 GLY A N 1
ATOM 768 C CA . GLY A 1 94 ? -10.728 2.590 5.394 1.00 80.81 94 GLY A CA 1
ATOM 769 C C . GLY A 1 94 ? -9.875 3.685 6.050 1.00 80.81 94 GLY A C 1
ATOM 770 O O . GLY A 1 94 ? -10.244 4.187 7.109 1.00 80.81 94 GLY A O 1
ATOM 771 N N . GLY A 1 95 ? -8.749 4.069 5.443 1.00 80.00 95 GLY A N 1
ATOM 772 C CA . GLY A 1 95 ? -7.739 4.906 6.099 1.00 80.00 95 GLY A CA 1
ATOM 773 C C . GLY A 1 95 ? -6.886 4.104 7.088 1.00 80.00 95 GLY A C 1
ATOM 774 O O . GLY A 1 95 ? -6.808 2.881 6.993 1.00 80.00 95 GLY A O 1
ATOM 775 N N . ASP A 1 96 ? -6.213 4.787 8.013 1.00 83.25 96 ASP A N 1
ATOM 776 C CA . ASP A 1 96 ? -5.352 4.161 9.021 1.00 83.25 96 ASP A CA 1
ATOM 777 C C . ASP A 1 96 ? -5.917 4.274 10.447 1.00 83.25 96 ASP A C 1
ATOM 779 O O . ASP A 1 96 ? -6.539 5.269 10.831 1.00 83.25 96 ASP A O 1
ATOM 783 N N . LEU A 1 97 ? -5.658 3.233 11.247 1.00 84.25 97 LEU A N 1
ATOM 784 C CA . LEU A 1 97 ? -6.131 3.113 12.628 1.00 84.25 97 LEU A CA 1
ATOM 785 C C . LEU A 1 97 ? -5.604 4.241 13.529 1.00 84.25 97 LEU A C 1
ATOM 787 O O . LEU A 1 97 ? -6.308 4.692 14.427 1.00 84.25 97 LEU A O 1
ATOM 791 N N . PHE A 1 98 ? -4.395 4.746 13.270 1.00 82.88 98 PHE A N 1
ATOM 792 C CA . PHE A 1 98 ? -3.812 5.845 14.040 1.00 82.88 98 PHE A CA 1
ATOM 793 C C . PHE A 1 98 ? -4.634 7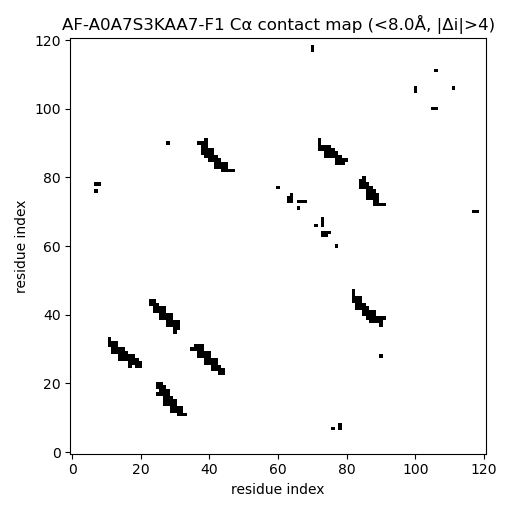.133 13.903 1.00 82.88 98 PHE A C 1
ATOM 795 O O . PHE A 1 98 ? -4.988 7.756 14.904 1.00 82.88 98 PHE A O 1
ATOM 802 N N . ASN A 1 99 ? -5.007 7.503 12.677 1.00 82.44 99 ASN A N 1
ATOM 803 C CA . ASN A 1 99 ? -5.898 8.631 12.427 1.00 82.44 99 ASN A CA 1
ATOM 804 C C . ASN A 1 99 ? -7.284 8.427 13.044 1.00 82.44 99 ASN A C 1
ATOM 806 O O . ASN A 1 99 ? -7.887 9.396 13.507 1.00 82.44 99 ASN A O 1
ATOM 810 N N . HIS A 1 100 ? -7.788 7.192 13.075 1.00 85.62 100 HIS A N 1
ATOM 811 C CA . HIS A 1 100 ? -9.039 6.885 13.761 1.00 85.62 100 HIS A CA 1
ATOM 812 C C . HIS A 1 100 ? -8.922 7.139 15.274 1.00 85.62 100 HIS A C 1
ATOM 814 O O . HIS A 1 100 ? -9.692 7.938 15.802 1.00 85.62 100 HIS A O 1
ATOM 820 N N . ILE A 1 101 ? -7.893 6.588 15.931 1.00 86.88 101 ILE A N 1
ATOM 821 C CA . ILE A 1 101 ? -7.615 6.783 17.367 1.00 86.88 101 ILE A CA 1
ATOM 822 C C . ILE A 1 101 ? -7.447 8.267 17.715 1.00 86.88 101 ILE A C 1
ATOM 824 O O . ILE A 1 101 ? -7.984 8.732 18.722 1.00 86.88 101 ILE A O 1
ATOM 828 N N . GLN A 1 102 ? -6.719 9.028 16.890 1.00 86.94 102 GLN A N 1
ATOM 829 C CA . GLN A 1 102 ? -6.533 10.463 17.114 1.00 86.94 102 GLN A CA 1
ATOM 830 C C . GLN A 1 102 ? -7.856 11.234 17.062 1.00 86.94 102 GLN A C 1
ATOM 832 O O . GLN A 1 102 ? -8.088 12.109 17.895 1.00 86.94 102 GLN A O 1
ATOM 837 N N . LYS A 1 103 ? -8.737 10.906 16.109 1.00 85.75 103 LYS A N 1
ATOM 838 C CA . LYS A 1 103 ? -10.052 11.552 15.983 1.00 85.75 103 LYS A CA 1
ATOM 839 C C . LYS A 1 103 ? -10.976 11.203 17.147 1.00 85.75 103 LYS A C 1
ATOM 841 O O . LYS A 1 103 ? -11.701 12.075 17.617 1.00 85.75 103 LYS A O 1
ATOM 846 N N . THR A 1 104 ? -10.947 9.957 17.611 1.00 86.94 104 THR A N 1
ATOM 847 C CA . THR A 1 104 ? -11.810 9.476 18.699 1.00 86.94 104 THR A CA 1
ATOM 848 C C . THR A 1 104 ? -11.243 9.753 20.094 1.00 86.94 104 THR A C 1
ATOM 850 O O . THR A 1 104 ? -11.948 9.547 21.076 1.00 86.94 104 THR A O 1
ATOM 853 N N . LYS A 1 105 ? -10.004 10.265 20.195 1.00 86.00 105 LYS A N 1
ATOM 854 C CA . LYS A 1 105 ? -9.258 10.491 21.451 1.00 86.00 105 LYS A CA 1
ATOM 855 C C . LYS A 1 105 ? -9.098 9.220 22.294 1.00 86.00 105 LYS A C 1
ATOM 857 O O . LYS A 1 105 ? -9.178 9.259 23.519 1.00 86.00 105 LYS A O 1
ATOM 862 N N . GLY A 1 106 ? -8.844 8.103 21.622 1.00 85.31 106 GLY A N 1
ATOM 863 C CA . GLY A 1 106 ? -8.795 6.776 22.231 1.00 85.31 106 GLY A CA 1
ATOM 864 C C . GLY A 1 106 ? -9.896 5.866 21.702 1.00 85.31 106 GLY A C 1
ATOM 865 O O . GLY A 1 106 ? -10.789 6.295 20.972 1.00 85.31 106 GLY A O 1
ATOM 866 N N . LEU A 1 107 ? -9.801 4.586 22.034 1.00 87.50 107 LEU A N 1
ATOM 867 C CA . LEU A 1 107 ? -10.771 3.575 21.639 1.00 87.50 107 LEU A CA 1
ATOM 868 C C . LEU A 1 107 ? -11.403 2.958 22.887 1.00 87.50 107 LEU A C 1
ATOM 870 O O . LEU A 1 107 ? -10.702 2.768 23.884 1.00 87.50 107 LEU A O 1
ATOM 874 N N . PRO A 1 108 ? -12.703 2.625 22.839 1.00 92.25 108 PRO A N 1
ATOM 875 C CA . PRO A 1 108 ? -13.316 1.768 23.842 1.00 92.25 108 PRO A CA 1
ATOM 876 C C . PRO A 1 108 ? -12.542 0.456 23.976 1.00 92.25 108 PRO A C 1
ATOM 878 O O . PRO A 1 108 ? -12.013 -0.061 22.988 1.00 92.25 108 PRO A O 1
ATOM 881 N N . GLU A 1 109 ? -12.511 -0.104 25.183 1.00 91.88 109 GLU A N 1
ATOM 882 C CA . GLU A 1 109 ? -11.763 -1.329 25.479 1.00 91.88 109 GLU A CA 1
ATOM 883 C C . GLU A 1 109 ? -12.131 -2.485 24.534 1.00 91.88 109 GLU A C 1
ATOM 885 O O . GLU A 1 109 ? -11.249 -3.190 24.048 1.00 91.88 109 GLU A O 1
ATOM 890 N N . ASP A 1 110 ? -13.412 -2.634 24.197 1.00 92.69 110 ASP A N 1
ATOM 891 C CA . ASP A 1 110 ? -13.880 -3.689 23.293 1.00 92.69 110 ASP A CA 1
ATOM 892 C C . ASP A 1 110 ? -13.332 -3.532 21.868 1.00 92.69 110 ASP A C 1
ATOM 894 O O . ASP A 1 110 ? -12.952 -4.516 21.232 1.00 92.69 110 ASP A O 1
ATOM 898 N N . HIS A 1 111 ? -13.198 -2.297 21.377 1.00 90.25 111 HIS A N 1
ATOM 899 C CA . HIS A 1 111 ? -12.565 -2.034 20.083 1.00 90.25 111 HIS A CA 1
ATOM 900 C C . HIS A 1 111 ? -11.055 -2.285 20.147 1.00 90.25 111 HIS A C 1
ATOM 902 O O . HIS A 1 111 ? -10.485 -2.838 19.209 1.00 90.25 111 HIS A O 1
ATOM 908 N N . CYS A 1 112 ? -10.402 -1.927 21.257 1.00 90.50 112 CYS A N 1
ATOM 909 C CA . CYS A 1 112 ? -8.993 -2.254 21.476 1.00 90.50 112 CYS A CA 1
ATOM 910 C C . CYS A 1 112 ? -8.761 -3.769 21.434 1.00 90.50 112 CYS A C 1
ATOM 912 O O . CYS A 1 112 ? -7.834 -4.213 20.762 1.00 90.50 112 CYS A O 1
ATOM 914 N N . LYS A 1 113 ? -9.614 -4.559 22.102 1.00 91.69 113 LYS A N 1
ATOM 915 C CA . LYS A 1 113 ? -9.556 -6.029 22.075 1.00 91.69 113 LYS A CA 1
ATOM 916 C C . LYS A 1 113 ? -9.730 -6.572 20.660 1.00 91.69 113 LYS A C 1
ATOM 918 O O . LYS A 1 113 ? -8.964 -7.442 20.260 1.00 91.69 113 LYS A O 1
ATOM 923 N N . PHE A 1 114 ? -10.691 -6.035 19.907 1.00 89.94 114 PHE A N 1
ATOM 924 C CA . PHE A 1 114 ? -10.933 -6.428 18.520 1.00 89.94 114 PHE A CA 1
ATOM 925 C C . PHE A 1 114 ? -9.697 -6.202 17.635 1.00 89.94 114 PHE A C 1
ATOM 927 O O . PHE A 1 114 ? -9.179 -7.155 17.059 1.00 89.94 114 PHE A O 1
ATOM 934 N N . TYR A 1 115 ? -9.154 -4.980 17.598 1.00 87.88 115 TYR A N 1
ATOM 935 C CA . TYR A 1 115 ? -7.968 -4.687 16.782 1.00 87.88 115 TYR A CA 1
ATOM 936 C C . TYR A 1 115 ? -6.715 -5.424 17.274 1.00 87.88 115 TYR A C 1
ATOM 938 O O . TYR A 1 115 ? -5.884 -5.832 16.467 1.00 87.88 115 TYR A O 1
ATOM 946 N N . ALA A 1 116 ? -6.566 -5.624 18.587 1.00 88.69 116 ALA A N 1
ATOM 947 C CA . ALA A 1 116 ? -5.464 -6.410 19.134 1.00 88.69 116 ALA A CA 1
ATOM 948 C C . ALA A 1 116 ? -5.545 -7.880 18.698 1.00 88.69 116 ALA A C 1
ATOM 950 O O . ALA A 1 116 ? -4.515 -8.462 18.368 1.00 88.69 116 ALA A O 1
ATOM 951 N N . ALA A 1 117 ? -6.747 -8.464 18.651 1.00 89.69 117 ALA A N 1
ATOM 952 C CA . ALA A 1 117 ? -6.943 -9.814 18.137 1.00 89.69 117 ALA A CA 1
ATOM 953 C C . ALA A 1 117 ? -6.528 -9.909 16.661 1.00 89.69 117 ALA A C 1
ATOM 955 O O . ALA A 1 117 ? -5.747 -10.787 16.318 1.00 89.69 117 ALA A O 1
ATOM 956 N N . GLU A 1 118 ? -6.940 -8.962 15.810 1.00 85.25 118 GLU A N 1
ATOM 957 C CA . GLU A 1 118 ? -6.533 -8.937 14.393 1.00 85.25 118 GLU A CA 1
ATOM 958 C C . GLU A 1 118 ? -5.007 -8.822 14.195 1.00 85.25 118 GLU A C 1
ATOM 960 O O . GLU A 1 118 ? -4.479 -9.357 13.223 1.00 85.25 118 GLU A O 1
ATOM 965 N N . ILE A 1 119 ? -4.292 -8.146 15.107 1.00 85.50 119 ILE A N 1
ATOM 966 C CA . ILE A 1 119 ? -2.825 -7.983 15.062 1.00 85.50 119 ILE A CA 1
ATOM 967 C C . ILE A 1 119 ? -2.080 -9.234 15.558 1.00 85.50 119 ILE A C 1
ATOM 969 O O . ILE A 1 119 ? -0.965 -9.498 15.106 1.00 85.50 119 ILE A O 1
ATOM 973 N N . LEU A 1 120 ? -2.650 -9.961 16.522 1.00 82.50 120 LEU A N 1
ATOM 974 C CA . LEU A 1 120 ? -2.022 -11.130 17.153 1.00 82.50 120 LEU A CA 1
ATOM 975 C C . LEU A 1 120 ? -2.284 -12.449 16.410 1.00 82.50 120 LEU A C 1
ATOM 977 O O . LEU A 1 120 ? -1.563 -13.419 16.652 1.00 82.50 120 LEU A O 1
ATOM 981 N N . CYS A 1 121 ? -3.324 -12.499 15.578 1.00 61.94 121 CYS A N 1
ATOM 982 C CA . CYS A 1 121 ? -3.743 -13.675 14.816 1.00 61.94 121 CYS A CA 1
ATOM 983 C C . CYS A 1 121 ? -2.901 -13.917 13.559 1.00 61.94 121 CYS A C 1
ATOM 985 O O . CYS A 1 121 ? -2.830 -15.105 13.170 1.00 61.94 121 CYS A O 1
#

InterPro domains:
  IPR000719 Protein kinase domain [PF00069] (13-120)
  IPR000719 Protein kinase domain [PS50011] (13-121)
  IPR000719 Protein kinase domain [SM00220] (13-121)
  IPR011009 Protein kinase-like domain superfamily [SSF56112] (5-121)
  IPR017441 P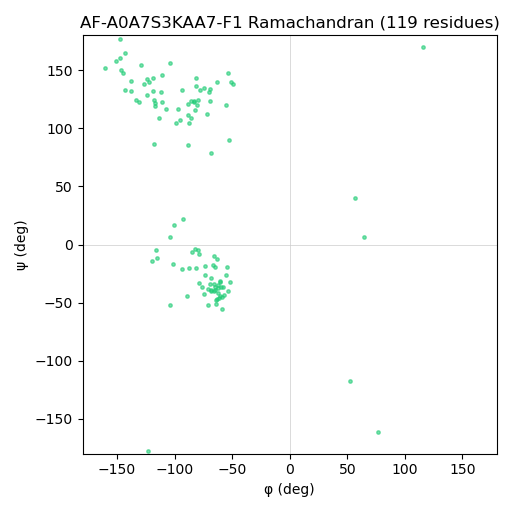rotein kinase, ATP binding site [PS00107] (19-42)

Sequence (121 aa):
MSIDNPKISLRNFRKKAKIGSGTTSTVYLVEKEDTGKNYAMKVMRRSMKYKKDTHDIKSERVILGKMRYPFVVSLHYAFQQDYILYLILELANGGDLFNHIQKTKGLPEDHCKFYAAEILC